Protein AF-A0A2E6HZ75-F1 (afdb_monomer_lite)

Radius of gyration: 14.17 Å; chains: 1; bounding box: 36×24×40 Å

Sequence 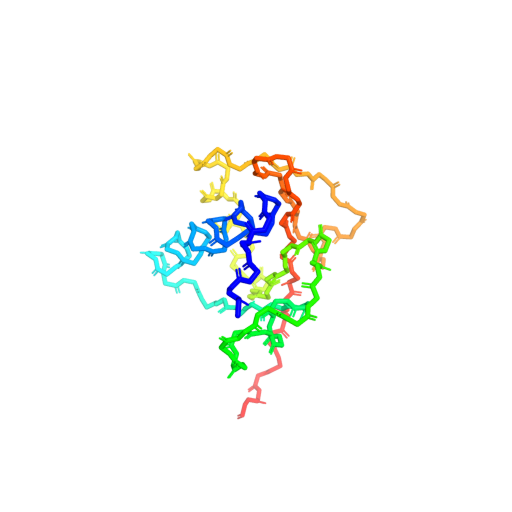(105 aa):
MSASIDETTATQLQIIREVHELLDSIQIPHWLGGGWALDFPLGKITNKHGDIDWLIWKKDASVVLSTLEENAFRFQKVRHPEEHIGFYRHERYVSFTLDEWNEKG

Structure (mmCIF, N/CA/C/O backbone):
data_AF-A0A2E6HZ75-F1
#
_entry.id   AF-A0A2E6HZ75-F1
#
loop_
_atom_site.group_PDB
_atom_site.id
_atom_site.type_symbol
_atom_site.label_atom_id
_atom_site.label_alt_id
_atom_site.label_comp_id
_atom_site.label_asym_id
_atom_site.label_entity_id
_atom_site.label_seq_id
_atom_site.pdbx_PDB_ins_code
_atom_site.Cartn_x
_atom_site.Cartn_y
_atom_site.Cartn_z
_atom_site.occupancy
_atom_site.B_iso_or_equiv
_atom_site.auth_seq_id
_atom_site.auth_comp_id
_atom_site.auth_asym_id
_atom_site.auth_atom_id
_atom_site.pdbx_PDB_model_num
ATOM 1 N N . MET A 1 1 ? 8.903 -8.753 -28.501 1.00 36.41 1 MET A N 1
ATOM 2 C CA . MET A 1 1 ? 9.860 -9.110 -27.436 1.00 36.41 1 MET A CA 1
ATOM 3 C C . MET A 1 1 ? 9.228 -8.696 -26.123 1.00 36.41 1 MET A C 1
ATOM 5 O O . MET A 1 1 ? 8.939 -7.518 -25.975 1.00 36.41 1 MET A O 1
ATOM 9 N N . SER A 1 2 ? 8.911 -9.643 -25.238 1.00 46.66 2 SER A N 1
ATOM 10 C CA . SER A 1 2 ? 8.482 -9.295 -23.880 1.00 46.66 2 SER A CA 1
ATOM 11 C C . SER A 1 2 ? 9.698 -8.705 -23.185 1.00 46.66 2 SER A C 1
ATOM 13 O O . SER A 1 2 ? 10.677 -9.423 -22.991 1.00 46.66 2 SER A O 1
ATOM 15 N N . ALA A 1 3 ? 9.684 -7.412 -22.867 1.00 57.88 3 ALA A N 1
ATOM 16 C CA . ALA A 1 3 ? 10.642 -6.900 -21.900 1.00 57.88 3 ALA A CA 1
ATOM 17 C C . ALA A 1 3 ? 10.409 -7.700 -20.612 1.00 57.88 3 ALA A C 1
ATOM 19 O O . ALA A 1 3 ? 9.279 -7.772 -20.128 1.00 57.88 3 ALA A O 1
ATOM 20 N N . SER A 1 4 ? 11.430 -8.405 -20.128 1.00 74.25 4 SER A N 1
ATOM 21 C CA . SER A 1 4 ? 11.360 -9.047 -18.820 1.00 74.25 4 SER A CA 1
ATOM 22 C C . SER A 1 4 ? 11.062 -7.961 -17.793 1.00 74.25 4 SER A C 1
ATOM 24 O O . SER A 1 4 ? 11.782 -6.961 -17.753 1.00 74.25 4 SER A O 1
ATOM 26 N N . ILE A 1 5 ? 10.001 -8.140 -17.005 1.00 82.94 5 ILE A N 1
ATOM 27 C CA . ILE A 1 5 ? 9.699 -7.263 -15.873 1.00 82.94 5 ILE A CA 1
ATOM 28 C C . ILE A 1 5 ? 10.942 -7.240 -14.981 1.00 82.94 5 ILE A C 1
ATOM 30 O O . ILE A 1 5 ? 11.468 -8.298 -14.633 1.00 82.94 5 ILE A O 1
ATOM 34 N N . ASP A 1 6 ? 11.453 -6.049 -14.672 1.00 91.31 6 ASP A N 1
ATOM 35 C CA . ASP A 1 6 ? 12.614 -5.931 -13.800 1.00 91.31 6 ASP A CA 1
ATOM 36 C C . ASP A 1 6 ? 12.253 -6.311 -12.357 1.00 91.31 6 ASP A C 1
ATOM 38 O O . ASP A 1 6 ? 11.093 -6.250 -11.949 1.00 91.31 6 ASP A O 1
ATOM 42 N N . GLU A 1 7 ? 13.255 -6.706 -11.576 1.00 93.12 7 GLU A N 1
ATOM 43 C CA . GLU A 1 7 ? 13.065 -7.229 -10.219 1.00 93.12 7 GLU A CA 1
ATOM 44 C C . GLU A 1 7 ? 12.320 -6.255 -9.293 1.00 93.12 7 GLU A C 1
ATOM 46 O O . GLU A 1 7 ? 11.486 -6.682 -8.492 1.00 93.12 7 GLU A O 1
ATOM 51 N N . THR A 1 8 ? 12.550 -4.944 -9.436 1.00 94.56 8 THR A N 1
ATOM 52 C CA . THR A 1 8 ? 11.837 -3.924 -8.652 1.00 94.56 8 THR A CA 1
ATOM 53 C C . THR A 1 8 ? 10.356 -3.937 -8.977 1.00 94.56 8 THR A C 1
ATOM 55 O O . THR A 1 8 ? 9.536 -3.994 -8.063 1.00 94.56 8 THR A O 1
ATOM 58 N N . THR A 1 9 ? 10.020 -3.935 -10.263 1.00 95.94 9 THR A N 1
ATOM 59 C CA . THR A 1 9 ? 8.630 -3.970 -10.719 1.00 95.94 9 THR A CA 1
ATOM 60 C C . THR A 1 9 ? 7.943 -5.280 -10.321 1.00 95.94 9 THR A C 1
ATOM 62 O O . THR A 1 9 ? 6.808 -5.266 -9.848 1.00 95.94 9 THR A O 1
ATOM 65 N N . ALA A 1 10 ? 8.634 -6.418 -10.434 1.00 95.75 10 ALA A N 1
ATOM 66 C CA . ALA A 1 10 ? 8.109 -7.712 -9.998 1.00 95.75 10 ALA A CA 1
ATOM 67 C C . ALA A 1 10 ? 7.832 -7.739 -8.483 1.00 95.75 10 ALA A C 1
ATOM 69 O O . ALA A 1 10 ? 6.766 -8.183 -8.057 1.00 95.75 10 ALA A O 1
ATOM 70 N N . THR A 1 11 ? 8.756 -7.200 -7.683 1.00 97.25 11 THR A N 1
ATOM 71 C CA . THR A 1 11 ? 8.597 -7.060 -6.227 1.00 97.25 11 THR A CA 1
ATOM 72 C C . THR A 1 11 ? 7.418 -6.152 -5.887 1.00 97.25 11 THR A C 1
ATOM 74 O O . THR A 1 11 ? 6.609 -6.489 -5.027 1.00 97.25 11 THR A O 1
ATOM 77 N N . GLN A 1 12 ? 7.265 -5.022 -6.583 1.00 97.69 12 GLN A N 1
ATOM 78 C CA . GLN A 1 12 ? 6.132 -4.125 -6.358 1.00 97.69 12 GLN A CA 1
ATOM 79 C C . GLN A 1 12 ? 4.794 -4.801 -6.680 1.00 97.69 12 GLN A C 1
ATOM 81 O O . GLN A 1 12 ? 3.874 -4.718 -5.876 1.00 97.69 12 GLN A O 1
ATOM 86 N N . LEU A 1 13 ? 4.691 -5.545 -7.786 1.00 97.62 13 LEU A N 1
ATOM 87 C CA . LEU A 1 13 ? 3.484 -6.314 -8.123 1.00 97.62 13 LEU A CA 1
ATOM 88 C C . LEU A 1 13 ? 3.143 -7.385 -7.079 1.00 97.62 13 LEU A C 1
ATOM 90 O O . LEU A 1 13 ? 1.966 -7.648 -6.827 1.00 97.62 13 LEU A O 1
ATOM 94 N N . GLN A 1 14 ? 4.153 -8.017 -6.476 1.00 98.12 14 GLN A N 1
ATOM 95 C CA . GLN A 1 14 ? 3.944 -8.945 -5.366 1.00 98.12 14 GLN A CA 1
ATOM 96 C C . GLN A 1 14 ? 3.374 -8.221 -4.142 1.00 98.12 14 GLN A C 1
ATOM 98 O O . GLN A 1 14 ? 2.388 -8.685 -3.580 1.00 98.12 14 GLN A O 1
ATOM 103 N N . ILE A 1 15 ? 3.943 -7.072 -3.773 1.00 98.56 15 ILE A N 1
ATOM 104 C CA . ILE A 1 15 ? 3.473 -6.272 -2.633 1.00 98.56 15 ILE A CA 1
ATOM 105 C C . ILE A 1 15 ? 2.061 -5.732 -2.883 1.00 98.56 15 ILE A C 1
ATOM 107 O O . ILE A 1 15 ? 1.239 -5.758 -1.974 1.00 98.56 15 ILE A O 1
ATOM 111 N N . ILE A 1 16 ? 1.749 -5.283 -4.104 1.00 98.62 16 ILE A N 1
ATOM 112 C CA . ILE A 1 16 ? 0.404 -4.807 -4.460 1.00 98.62 16 ILE A CA 1
ATOM 113 C C . ILE A 1 16 ? -0.627 -5.913 -4.234 1.00 98.62 16 ILE A C 1
ATOM 115 O O . ILE A 1 16 ? -1.674 -5.670 -3.640 1.00 98.62 16 ILE A O 1
ATOM 119 N N . ARG A 1 17 ? -0.313 -7.136 -4.672 1.00 98.56 17 ARG A N 1
ATOM 120 C CA . ARG A 1 17 ? -1.172 -8.302 -4.452 1.00 98.56 17 ARG A CA 1
ATOM 121 C C . ARG A 1 17 ? -1.320 -8.630 -2.971 1.00 98.56 17 ARG A C 1
ATOM 123 O O . ARG A 1 17 ? -2.439 -8.821 -2.524 1.00 98.56 17 ARG A O 1
ATOM 130 N N . GLU A 1 18 ? -0.216 -8.657 -2.228 1.00 98.56 18 GLU A N 1
ATOM 131 C CA . GLU A 1 18 ? -0.217 -8.946 -0.791 1.00 98.56 18 GLU A CA 1
ATOM 132 C C . GLU A 1 18 ? -1.079 -7.938 -0.018 1.00 98.56 18 GLU A C 1
ATOM 134 O O . GLU A 1 18 ? -1.931 -8.334 0.770 1.00 98.56 18 GLU A O 1
ATOM 139 N N . VAL A 1 19 ? -0.923 -6.636 -0.281 1.00 98.69 19 VAL A N 1
ATOM 140 C CA . VAL A 1 19 ? -1.751 -5.600 0.355 1.00 98.69 19 VAL A CA 1
ATOM 141 C C . VAL A 1 19 ? -3.220 -5.752 -0.035 1.00 98.69 19 VAL A C 1
ATOM 143 O O . VAL A 1 19 ? -4.078 -5.686 0.842 1.00 98.69 19 VAL A O 1
ATOM 146 N N . HIS A 1 20 ? -3.515 -5.977 -1.319 1.00 98.62 20 HIS A N 1
ATOM 147 C CA . HIS A 1 20 ? -4.885 -6.199 -1.780 1.00 98.62 20 HIS A CA 1
ATOM 148 C C . HIS A 1 20 ? -5.535 -7.385 -1.057 1.00 98.62 20 HIS A C 1
ATOM 150 O O . HIS A 1 20 ? -6.610 -7.227 -0.490 1.00 98.62 20 HIS A O 1
ATOM 156 N N . GLU A 1 21 ? -4.869 -8.541 -1.013 1.00 98.69 21 GLU A N 1
ATOM 157 C CA . GLU A 1 21 ? -5.372 -9.749 -0.347 1.00 98.69 21 GLU A CA 1
ATOM 158 C C . GLU A 1 21 ? -5.595 -9.521 1.154 1.00 98.69 21 GLU A C 1
ATOM 160 O O . GLU A 1 21 ? -6.630 -9.920 1.692 1.00 98.69 21 GLU A O 1
ATOM 165 N N . LEU A 1 22 ? -4.666 -8.836 1.831 1.00 98.69 22 LEU A N 1
ATOM 166 C CA . LEU A 1 22 ? -4.803 -8.510 3.249 1.00 98.69 22 LEU A CA 1
ATOM 167 C C . LEU A 1 22 ? -6.016 -7.615 3.500 1.00 98.69 22 LEU A C 1
ATOM 169 O O . LEU A 1 22 ? -6.853 -7.965 4.328 1.00 98.69 22 LEU A O 1
ATOM 173 N N . LEU A 1 23 ? -6.146 -6.499 2.780 1.00 98.56 23 LEU A N 1
ATOM 174 C CA . LEU A 1 23 ? -7.236 -5.545 3.001 1.00 98.56 23 LEU A CA 1
ATOM 175 C C . LEU A 1 23 ? -8.597 -6.072 2.543 1.00 98.56 23 LEU A C 1
ATOM 177 O O . LEU A 1 23 ? -9.603 -5.802 3.201 1.00 98.56 23 LEU A O 1
ATOM 181 N N . ASP A 1 24 ? -8.639 -6.855 1.467 1.00 98.50 24 ASP A N 1
ATOM 182 C CA . ASP A 1 24 ? -9.858 -7.519 1.003 1.00 98.50 24 ASP A CA 1
ATOM 183 C C . ASP A 1 24 ? -10.346 -8.562 2.023 1.00 98.50 24 ASP A C 1
ATOM 185 O O . ASP A 1 24 ? -11.535 -8.604 2.343 1.00 98.50 24 ASP A O 1
ATOM 189 N N . SER A 1 25 ? -9.429 -9.319 2.645 1.00 98.31 25 SER A N 1
ATOM 190 C CA . SER A 1 25 ? -9.775 -10.333 3.657 1.00 98.31 25 SER A CA 1
ATOM 191 C C . SER A 1 25 ? -10.464 -9.765 4.905 1.00 98.31 25 SER A C 1
ATOM 193 O O . SER A 1 25 ? -11.244 -10.466 5.552 1.00 98.31 25 SER A O 1
ATOM 195 N N . ILE A 1 26 ? -10.214 -8.490 5.217 1.00 97.88 26 ILE A N 1
ATOM 196 C CA . ILE A 1 26 ? -10.843 -7.749 6.320 1.00 97.88 26 ILE A CA 1
ATOM 197 C C . ILE A 1 26 ? -11.876 -6.720 5.831 1.00 97.88 26 ILE A C 1
ATOM 199 O O . ILE A 1 26 ? -12.334 -5.885 6.608 1.00 97.88 26 ILE A O 1
ATOM 203 N N . GLN A 1 27 ? -12.269 -6.799 4.556 1.00 97.81 27 GLN A N 1
ATOM 204 C CA . GLN A 1 27 ? -13.312 -5.986 3.925 1.00 97.81 27 GLN A CA 1
ATOM 205 C C . GLN A 1 27 ? -13.081 -4.468 4.009 1.00 97.81 27 GLN A C 1
ATOM 207 O O . GLN A 1 27 ? -14.040 -3.694 4.074 1.00 97.81 27 GLN A O 1
ATOM 212 N N . ILE A 1 28 ? -11.822 -4.024 3.991 1.00 97.50 28 ILE A N 1
ATOM 213 C CA . ILE A 1 28 ? -11.485 -2.598 3.968 1.00 97.50 28 ILE A CA 1
ATOM 214 C C . ILE A 1 28 ? -11.563 -2.085 2.528 1.00 97.50 28 ILE A C 1
ATOM 216 O O . ILE A 1 28 ? -10.834 -2.591 1.673 1.00 97.50 28 ILE A O 1
ATOM 220 N N . PRO A 1 29 ? -12.394 -1.068 2.225 1.00 97.06 29 PRO A N 1
ATOM 221 C CA . PRO A 1 29 ? -12.360 -0.411 0.927 1.00 97.06 29 PRO A CA 1
ATOM 222 C C . PRO A 1 29 ? -10.996 0.238 0.694 1.00 97.06 29 PRO A C 1
ATOM 224 O O . PRO A 1 29 ? -10.519 1.021 1.517 1.00 97.06 29 PRO A O 1
ATOM 227 N N . HIS A 1 30 ? -10.380 -0.091 -0.434 1.00 97.50 30 HIS A N 1
ATOM 228 C CA . HIS A 1 30 ? -9.057 0.392 -0.788 1.00 97.50 30 HIS A CA 1
ATOM 229 C C . HIS A 1 30 ? -8.948 0.579 -2.300 1.00 97.50 30 HIS A C 1
ATOM 231 O O . HIS A 1 30 ? -9.535 -0.170 -3.083 1.00 97.50 30 HIS A O 1
ATOM 237 N N . TRP A 1 31 ? -8.177 1.580 -2.715 1.00 97.69 31 TRP A N 1
ATOM 238 C CA . TRP A 1 31 ? -7.934 1.875 -4.125 1.00 97.69 31 TRP A CA 1
ATOM 239 C C . TRP A 1 31 ? -6.451 2.036 -4.372 1.00 97.69 31 TRP A C 1
ATOM 241 O O . TRP A 1 31 ? -5.759 2.708 -3.611 1.00 97.69 31 TRP A O 1
ATOM 251 N N . LEU A 1 32 ? -5.969 1.438 -5.455 1.00 97.50 32 LEU A N 1
ATOM 252 C CA . LEU A 1 32 ? -4.616 1.685 -5.922 1.00 97.50 32 LEU A CA 1
ATOM 253 C C . LEU A 1 32 ? -4.531 3.124 -6.445 1.00 97.50 32 LEU A C 1
ATOM 255 O O . LEU A 1 32 ? -5.407 3.570 -7.188 1.00 97.50 32 LEU A O 1
ATOM 259 N N . GLY A 1 33 ? -3.489 3.837 -6.039 1.00 95.75 33 GLY A N 1
ATOM 260 C CA . GLY A 1 33 ? -3.196 5.214 -6.413 1.00 95.75 33 GLY A CA 1
ATOM 261 C C . GLY A 1 33 ? -1.918 5.338 -7.243 1.00 95.75 33 GLY A C 1
ATOM 262 O O . GLY A 1 33 ? -1.346 4.351 -7.719 1.00 95.75 33 GLY A O 1
ATOM 263 N N . GLY A 1 34 ? -1.473 6.583 -7.416 1.00 93.50 34 GLY A N 1
ATOM 264 C CA . GLY A 1 34 ? -0.181 6.895 -8.022 1.00 93.50 34 GLY A CA 1
ATOM 265 C C . GLY A 1 34 ? -0.019 6.377 -9.455 1.00 93.50 34 GLY A C 1
ATOM 266 O O . GLY A 1 34 ? -0.980 6.255 -10.219 1.00 93.50 34 GLY A O 1
ATOM 267 N N . GLY A 1 35 ? 1.224 6.079 -9.834 1.00 94.00 35 GLY A N 1
ATOM 268 C CA . GLY A 1 35 ? 1.547 5.588 -11.177 1.00 94.00 35 GLY A CA 1
ATOM 269 C C . GLY A 1 35 ? 0.966 4.201 -11.476 1.00 94.00 35 GLY A C 1
ATOM 270 O O . GLY A 1 35 ? 0.550 3.935 -12.604 1.00 94.00 35 GLY A O 1
ATOM 271 N N . TRP A 1 36 ? 0.859 3.340 -10.462 1.00 96.38 36 TRP A N 1
ATOM 272 C CA . TRP A 1 36 ? 0.299 1.998 -10.611 1.00 96.38 36 TRP A CA 1
ATOM 273 C C . TRP A 1 36 ? -1.191 2.007 -10.975 1.0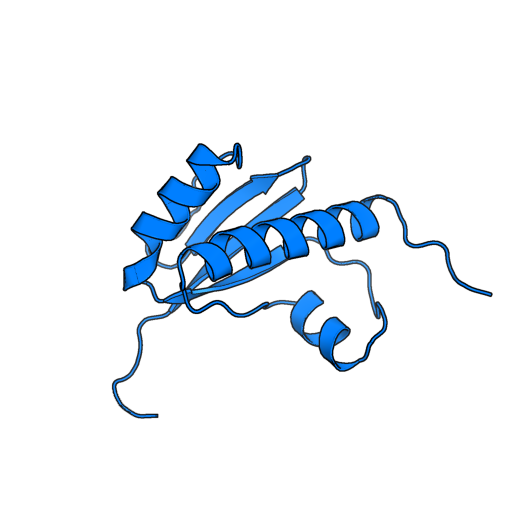0 96.38 36 TRP A C 1
ATOM 275 O O . TRP A 1 36 ? -1.623 1.189 -11.789 1.00 96.38 36 TRP A O 1
ATOM 285 N N . ALA A 1 37 ? -1.968 2.964 -10.459 1.00 95.81 37 ALA A N 1
ATOM 286 C CA . ALA A 1 37 ? -3.376 3.136 -10.825 1.00 95.81 37 ALA A CA 1
ATOM 287 C C . ALA A 1 37 ? -3.599 3.382 -12.328 1.00 95.81 37 ALA A C 1
ATOM 289 O O . ALA A 1 37 ? -4.656 3.037 -12.855 1.00 95.81 37 ALA A O 1
ATOM 290 N N . LEU A 1 38 ? -2.614 3.957 -13.030 1.00 94.69 38 LEU A N 1
ATOM 291 C CA . LEU A 1 38 ? -2.681 4.188 -14.476 1.00 94.69 38 LEU A CA 1
ATOM 292 C C . LEU A 1 38 ? -2.410 2.908 -15.277 1.00 94.69 38 LEU A C 1
ATOM 294 O O . LEU A 1 38 ? -3.022 2.692 -16.321 1.00 94.69 38 LEU A O 1
ATOM 298 N N . ASP A 1 39 ? -1.514 2.053 -14.787 1.00 95.00 39 ASP A N 1
ATOM 299 C CA . ASP A 1 39 ? -1.039 0.876 -15.520 1.00 95.00 39 ASP A CA 1
ATOM 300 C C . ASP A 1 39 ? -2.019 -0.303 -15.463 1.00 95.00 39 ASP A C 1
ATOM 302 O O . ASP A 1 39 ? -2.163 -1.035 -16.448 1.00 95.00 39 ASP A O 1
ATOM 306 N N . PHE A 1 40 ? -2.735 -0.477 -14.347 1.00 93.88 40 PHE A N 1
ATOM 307 C CA . PHE A 1 40 ? -3.679 -1.589 -14.173 1.00 93.88 40 PHE A CA 1
ATOM 308 C C . PHE A 1 40 ? -4.809 -1.589 -15.222 1.00 93.88 40 PHE A C 1
ATOM 310 O O . PHE A 1 40 ? -4.978 -2.610 -15.894 1.00 93.88 40 PHE A O 1
ATOM 317 N N . PRO A 1 41 ? -5.537 -0.477 -15.462 1.00 93.62 41 PRO A N 1
ATOM 318 C CA . PRO A 1 41 ? -6.551 -0.419 -16.519 1.00 93.62 41 PRO A CA 1
ATOM 319 C C . PRO A 1 41 ? -5.981 -0.607 -17.932 1.00 93.62 41 PRO A C 1
ATOM 321 O O . PRO A 1 41 ? -6.687 -1.062 -18.829 1.00 93.62 41 PRO A O 1
ATOM 324 N N . LEU A 1 42 ? -4.709 -0.254 -18.147 1.00 94.12 42 LEU A N 1
ATOM 325 C CA . LEU A 1 42 ? -4.041 -0.377 -19.445 1.00 94.12 42 LEU A CA 1
ATOM 326 C C . LEU A 1 42 ? -3.530 -1.796 -19.731 1.00 94.12 42 LEU A C 1
ATOM 328 O O . LEU A 1 42 ? -3.162 -2.083 -20.873 1.00 94.12 42 LEU A O 1
ATOM 332 N N . GLY A 1 43 ? -3.466 -2.669 -18.720 1.00 93.69 43 GLY A N 1
ATOM 333 C CA . GLY A 1 43 ? -2.954 -4.037 -18.846 1.00 93.69 43 GLY A CA 1
ATOM 334 C C . GLY A 1 43 ? -1.471 -4.113 -19.229 1.00 93.69 43 GLY A C 1
ATOM 335 O O . GLY A 1 43 ? -1.011 -5.144 -19.720 1.00 93.69 43 GLY A O 1
ATOM 336 N N . LYS A 1 44 ? -0.719 -3.020 -19.056 1.00 92.75 44 LYS A N 1
ATOM 337 C CA . LYS A 1 44 ? 0.712 -2.940 -19.363 1.00 92.75 44 LYS A CA 1
ATOM 338 C C . LYS A 1 44 ? 1.404 -1.962 -18.426 1.00 92.75 44 LYS A C 1
ATOM 340 O O . LYS A 1 44 ? 0.844 -0.925 -18.089 1.00 92.75 44 LYS A O 1
ATOM 345 N N . ILE A 1 45 ? 2.653 -2.267 -18.091 1.00 93.69 45 ILE A N 1
ATOM 346 C CA . ILE A 1 45 ? 3.517 -1.355 -17.341 1.00 93.69 45 ILE A CA 1
ATOM 347 C C . ILE A 1 45 ? 3.980 -0.248 -18.293 1.00 93.69 45 ILE A C 1
ATOM 349 O O . ILE A 1 45 ? 4.604 -0.544 -19.318 1.00 93.69 45 ILE A O 1
ATOM 353 N N . THR A 1 46 ? 3.648 1.010 -18.002 1.00 91.56 46 THR A N 1
ATOM 354 C CA . THR A 1 46 ? 3.999 2.149 -18.868 1.00 91.56 46 THR A CA 1
ATOM 355 C C . THR A 1 46 ? 5.293 2.832 -18.454 1.00 91.56 46 THR A C 1
ATOM 357 O O . THR A 1 46 ? 5.975 3.385 -19.315 1.00 91.56 46 THR A O 1
ATOM 360 N N . ASN A 1 47 ? 5.655 2.757 -17.170 1.00 88.88 47 ASN A N 1
ATOM 361 C CA . ASN A 1 47 ? 6.857 3.356 -16.593 1.00 88.88 47 ASN A CA 1
ATOM 362 C C . ASN A 1 47 ? 7.390 2.523 -15.419 1.00 88.88 47 ASN A C 1
ATOM 364 O O . ASN A 1 47 ? 6.714 1.634 -14.910 1.00 88.88 47 ASN A O 1
ATOM 368 N N . LYS A 1 48 ? 8.611 2.835 -14.970 1.00 91.69 48 LYS A N 1
ATOM 369 C CA . LYS A 1 48 ? 9.104 2.368 -13.668 1.00 91.69 48 LYS A CA 1
ATOM 370 C C . LYS A 1 48 ? 8.499 3.233 -12.565 1.00 91.69 48 LYS A C 1
ATOM 372 O O . LYS A 1 48 ? 8.628 4.455 -12.629 1.00 91.69 48 LYS A O 1
ATOM 377 N N . HIS A 1 49 ? 7.906 2.601 -11.559 1.00 93.12 49 HIS A N 1
ATOM 378 C CA . HIS A 1 49 ? 7.284 3.286 -10.423 1.00 93.12 49 HIS A CA 1
ATOM 379 C C . HIS A 1 49 ? 8.236 3.330 -9.224 1.00 93.12 49 HIS A C 1
ATOM 381 O O . HIS A 1 49 ? 8.963 2.368 -8.964 1.00 93.12 49 HIS A O 1
ATOM 387 N N . GLY A 1 50 ? 8.264 4.455 -8.505 1.00 91.06 50 GLY A N 1
ATOM 388 C CA . GLY A 1 50 ? 9.136 4.641 -7.337 1.00 91.06 50 GLY A CA 1
ATOM 389 C C . GLY A 1 50 ? 8.586 3.999 -6.061 1.00 91.06 50 GLY A C 1
ATOM 390 O O . GLY A 1 50 ? 9.348 3.505 -5.231 1.00 91.06 50 GLY A O 1
ATOM 391 N N . ASP A 1 51 ? 7.266 3.963 -5.942 1.00 93.38 51 ASP A N 1
ATOM 392 C CA . ASP A 1 51 ? 6.501 3.595 -4.758 1.00 93.38 51 ASP A CA 1
ATOM 393 C C . ASP A 1 51 ? 5.191 2.879 -5.131 1.00 93.38 51 ASP A C 1
ATOM 395 O O . ASP A 1 51 ? 4.886 2.627 -6.302 1.00 93.38 51 ASP A O 1
ATOM 399 N N . ILE A 1 52 ? 4.466 2.454 -4.097 1.00 98.00 52 ILE A N 1
ATOM 400 C CA . ILE A 1 52 ? 3.122 1.889 -4.184 1.00 98.00 52 ILE A CA 1
ATOM 401 C C . ILE A 1 52 ? 2.215 2.773 -3.338 1.00 98.00 52 ILE A C 1
ATOM 403 O O . ILE A 1 52 ? 2.427 2.873 -2.130 1.00 98.00 52 ILE A O 1
ATOM 407 N N . ASP A 1 53 ? 1.196 3.358 -3.956 1.00 97.81 53 ASP A N 1
ATOM 408 C CA . ASP A 1 53 ? 0.240 4.222 -3.273 1.00 97.81 53 ASP A CA 1
ATOM 409 C C . ASP A 1 53 ? -1.121 3.551 -3.169 1.00 97.81 53 ASP A C 1
ATOM 411 O O . ASP A 1 53 ? -1.640 3.005 -4.143 1.00 97.81 53 ASP A O 1
ATOM 415 N N . TRP A 1 54 ? -1.723 3.659 -1.995 1.00 98.38 54 TRP A N 1
ATOM 416 C CA . TRP A 1 54 ? -3.090 3.252 -1.726 1.00 98.38 54 TRP A CA 1
ATOM 417 C C . TRP A 1 54 ? -3.896 4.433 -1.203 1.00 98.38 54 TRP A C 1
ATOM 419 O O . TRP A 1 54 ? -3.370 5.337 -0.555 1.00 98.38 54 TRP A O 1
ATOM 429 N N . LEU A 1 55 ? -5.196 4.406 -1.455 1.00 97.69 55 LEU A N 1
ATOM 430 C CA . LEU A 1 55 ? -6.174 5.258 -0.804 1.00 97.69 55 LEU A CA 1
ATOM 431 C C . LEU A 1 55 ? -7.063 4.372 0.058 1.00 97.69 55 LEU A C 1
ATOM 433 O O . LEU A 1 55 ? -7.526 3.326 -0.401 1.00 97.69 55 LEU A O 1
ATOM 437 N N . ILE A 1 56 ? -7.290 4.801 1.294 1.00 97.12 56 ILE A N 1
ATOM 438 C CA . ILE A 1 56 ? -8.199 4.167 2.250 1.00 97.12 56 ILE A CA 1
ATOM 439 C C . ILE A 1 56 ? -9.008 5.247 2.958 1.00 97.12 56 ILE A C 1
ATOM 441 O O . ILE A 1 56 ? -8.613 6.415 3.004 1.00 97.12 56 ILE A O 1
ATOM 445 N N . TRP A 1 57 ? -10.113 4.857 3.582 1.00 96.00 57 TRP A N 1
ATOM 446 C CA . TRP A 1 57 ? -10.804 5.774 4.476 1.00 96.00 57 TRP A CA 1
ATOM 447 C C . TRP A 1 57 ? -10.004 5.992 5.756 1.00 96.00 57 TRP A C 1
ATOM 449 O O . TRP A 1 57 ? -9.495 5.052 6.368 1.00 96.00 57 TRP A O 1
ATOM 459 N N . LYS A 1 58 ? -9.980 7.233 6.238 1.00 95.75 58 LYS A N 1
ATOM 460 C CA . LYS A 1 58 ? -9.298 7.606 7.480 1.00 95.75 58 LYS A CA 1
ATOM 461 C C . LYS A 1 58 ? -9.805 6.835 8.698 1.00 95.75 58 LYS A C 1
ATOM 463 O O . LYS A 1 58 ? -9.016 6.491 9.573 1.00 95.75 58 LYS A O 1
ATOM 468 N N . LYS A 1 59 ? -11.102 6.509 8.740 1.00 95.00 59 LYS A N 1
ATOM 469 C CA . LYS A 1 59 ? -11.703 5.691 9.812 1.00 95.00 59 LYS A CA 1
ATOM 470 C C . LYS A 1 59 ? -11.093 4.282 9.907 1.00 95.00 59 LYS A C 1
ATOM 472 O O . LYS A 1 59 ? -11.089 3.703 10.987 1.00 95.00 59 LYS A O 1
ATOM 477 N N . ASP A 1 60 ? -10.561 3.766 8.799 1.00 96.69 60 ASP A N 1
ATOM 478 C CA . ASP A 1 60 ? -10.013 2.413 8.694 1.00 96.69 60 ASP A CA 1
ATOM 479 C C . ASP A 1 60 ? -8.496 2.383 8.968 1.00 96.69 60 ASP A C 1
ATOM 481 O O . ASP A 1 60 ? -7.912 1.310 9.119 1.00 96.69 60 ASP A O 1
ATOM 485 N N . ALA A 1 61 ? -7.851 3.550 9.109 1.00 96.31 61 ALA A N 1
ATOM 486 C CA . ALA A 1 61 ? -6.400 3.684 9.249 1.00 96.31 61 ALA A CA 1
ATOM 487 C C . ALA A 1 61 ? -5.816 2.850 10.400 1.00 96.31 61 ALA A C 1
ATOM 489 O O . ALA A 1 61 ? -4.765 2.232 10.239 1.00 96.31 61 ALA A O 1
ATOM 490 N N . SER A 1 62 ? -6.500 2.797 11.549 1.00 96.38 62 SER A N 1
ATOM 491 C CA . SER A 1 62 ? -6.028 2.013 12.698 1.00 96.38 62 SER A CA 1
ATOM 492 C C . SER A 1 62 ? -6.042 0.513 12.418 1.00 96.38 62 SER A C 1
ATOM 494 O O . SER A 1 62 ? -5.124 -0.181 12.842 1.00 96.38 62 SER A O 1
ATOM 496 N N . VAL A 1 63 ? -7.069 0.015 11.723 1.00 97.81 63 VAL A N 1
ATOM 497 C CA . VAL A 1 63 ? -7.181 -1.410 11.387 1.00 97.81 63 VAL A CA 1
ATOM 498 C C . VAL A 1 63 ? -6.123 -1.767 10.349 1.00 97.81 63 VAL A C 1
ATOM 500 O O . VAL A 1 63 ? -5.378 -2.721 10.548 1.00 97.81 63 VAL A O 1
ATOM 503 N N . VAL A 1 64 ? -5.981 -0.948 9.300 1.00 98.06 64 VAL A N 1
ATOM 504 C CA . VAL A 1 64 ? -4.948 -1.128 8.267 1.00 98.06 64 VAL A CA 1
ATOM 505 C C . VAL A 1 64 ? -3.550 -1.151 8.879 1.00 98.06 64 VAL A C 1
ATOM 507 O O . VAL A 1 64 ? -2.749 -2.018 8.535 1.00 98.06 64 VAL A O 1
ATOM 510 N N . LEU A 1 65 ? -3.258 -0.237 9.809 1.00 97.56 65 LEU A N 1
ATOM 511 C CA . LEU A 1 65 ? -1.957 -0.183 10.468 1.00 97.56 65 LEU A CA 1
ATOM 512 C C . LEU A 1 65 ? -1.645 -1.485 11.207 1.00 97.56 65 LEU A C 1
ATOM 514 O O . LEU A 1 65 ? -0.607 -2.090 10.942 1.00 97.56 65 LEU A O 1
ATOM 518 N N . SER A 1 66 ? -2.549 -1.942 12.075 1.00 98.00 66 SER A N 1
ATOM 519 C CA . SER A 1 66 ? -2.349 -3.179 12.835 1.00 98.00 66 SER A CA 1
ATOM 520 C C . SER A 1 66 ? -2.227 -4.398 11.922 1.00 98.00 66 SER A C 1
ATOM 522 O O . SER A 1 66 ? -1.293 -5.180 12.080 1.00 98.00 66 SER A O 1
ATOM 524 N N . THR A 1 67 ? -3.096 -4.527 10.914 1.00 98.44 67 THR A N 1
ATOM 525 C CA . THR A 1 67 ? -3.053 -5.649 9.966 1.00 98.44 67 THR A CA 1
ATOM 526 C C . THR A 1 67 ? -1.728 -5.711 9.211 1.00 98.44 67 THR A C 1
ATOM 528 O O . THR A 1 67 ? -1.161 -6.791 9.054 1.00 98.44 67 THR A O 1
ATOM 531 N N . LEU A 1 68 ? -1.192 -4.578 8.756 1.00 98.31 68 LEU A N 1
ATOM 532 C CA . LEU A 1 68 ? 0.078 -4.567 8.031 1.00 98.31 68 LEU A CA 1
ATOM 533 C C . LEU A 1 68 ? 1.265 -4.888 8.949 1.00 98.31 68 LEU A C 1
ATOM 535 O O . LEU A 1 68 ? 2.124 -5.688 8.569 1.00 98.31 68 LEU A O 1
ATOM 539 N N . GLU A 1 69 ? 1.307 -4.339 10.165 1.00 97.88 69 GLU A N 1
ATOM 540 C CA . GLU A 1 69 ? 2.363 -4.667 11.135 1.00 97.88 69 GLU A CA 1
ATOM 541 C C . GLU A 1 69 ? 2.357 -6.156 11.519 1.00 97.88 69 GLU A C 1
ATOM 543 O O . GLU A 1 69 ? 3.414 -6.794 11.521 1.00 97.88 69 GLU A O 1
ATOM 548 N N . GLU A 1 70 ? 1.179 -6.741 11.756 1.00 98.31 70 GLU A N 1
ATOM 549 C CA . GLU A 1 70 ? 1.006 -8.176 12.035 1.00 98.31 70 GLU A CA 1
ATOM 550 C C . GLU A 1 70 ? 1.487 -9.066 10.878 1.00 98.31 70 GLU A C 1
ATOM 552 O O . GLU A 1 70 ? 1.953 -10.184 11.104 1.00 98.31 70 GLU A O 1
ATOM 557 N N . ASN A 1 71 ? 1.460 -8.550 9.646 1.00 98.25 71 ASN A N 1
ATOM 558 C CA . ASN A 1 71 ? 1.938 -9.230 8.440 1.00 98.25 71 ASN A CA 1
ATOM 559 C C . ASN A 1 71 ? 3.371 -8.821 8.042 1.00 98.25 71 ASN A C 1
ATOM 561 O O . ASN A 1 71 ? 3.808 -8.991 6.898 1.00 98.25 71 ASN A O 1
ATOM 565 N N . ALA A 1 72 ? 4.151 -8.329 9.010 1.00 97.94 72 ALA A N 1
ATOM 566 C CA . ALA A 1 72 ? 5.563 -7.980 8.867 1.00 97.94 72 ALA A CA 1
ATOM 567 C C . ALA A 1 72 ? 5.844 -6.873 7.831 1.00 97.94 72 ALA A C 1
ATOM 569 O O . ALA A 1 72 ? 6.919 -6.831 7.219 1.00 97.94 72 ALA A O 1
ATOM 570 N N . PHE A 1 73 ? 4.898 -5.957 7.626 1.00 98.31 73 PHE A N 1
ATOM 571 C CA . PHE A 1 73 ? 5.197 -4.654 7.042 1.00 98.31 73 PHE A CA 1
ATOM 572 C C . PHE A 1 73 ? 5.790 -3.768 8.132 1.00 98.31 73 PHE A C 1
ATOM 574 O O . PHE A 1 73 ? 5.251 -3.644 9.229 1.00 98.31 73 PHE A O 1
ATOM 581 N N . ARG A 1 74 ? 6.925 -3.131 7.842 1.00 98.06 74 ARG A N 1
ATOM 582 C CA . ARG A 1 74 ? 7.594 -2.274 8.821 1.00 98.06 74 ARG A CA 1
ATOM 583 C C . ARG A 1 74 ? 7.022 -0.869 8.739 1.00 98.06 74 ARG A C 1
ATOM 585 O O . ARG A 1 74 ? 7.276 -0.184 7.749 1.00 98.06 74 ARG A O 1
ATOM 592 N N . PHE A 1 75 ? 6.316 -0.434 9.777 1.00 97.19 75 PHE A N 1
ATOM 593 C CA . PHE A 1 75 ? 5.815 0.933 9.866 1.00 97.19 75 PHE A CA 1
ATOM 594 C C . PHE A 1 75 ? 6.948 1.960 9.729 1.00 97.19 75 PHE A C 1
ATOM 596 O O . PHE A 1 75 ? 8.044 1.810 10.278 1.00 97.19 75 PHE A O 1
ATOM 603 N N . GLN A 1 76 ? 6.667 3.021 8.984 1.00 95.44 76 GLN A N 1
ATOM 604 C CA . GLN A 1 76 ? 7.528 4.172 8.799 1.00 95.44 76 GLN A CA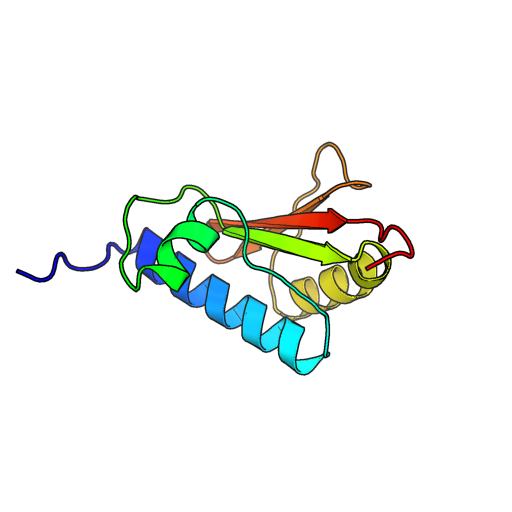 1
ATOM 605 C C . GLN A 1 76 ? 6.769 5.411 9.254 1.00 95.44 76 GLN A C 1
ATOM 607 O O . GLN A 1 76 ? 5.741 5.780 8.690 1.00 95.44 76 GLN A O 1
ATOM 612 N N . LYS A 1 77 ? 7.326 6.115 10.242 1.00 91.19 77 LYS A N 1
ATOM 613 C CA . LYS A 1 77 ? 6.798 7.415 10.650 1.00 91.19 77 LYS A CA 1
ATOM 614 C C . LYS A 1 77 ? 6.885 8.396 9.478 1.00 91.19 77 LYS A C 1
ATOM 616 O O . LYS A 1 77 ? 7.973 8.603 8.933 1.00 91.19 77 LYS A O 1
ATOM 621 N N . VAL A 1 78 ? 5.760 9.012 9.133 1.00 92.12 78 VAL A N 1
ATOM 622 C CA . VAL A 1 78 ? 5.649 10.031 8.081 1.00 92.12 78 VAL A CA 1
ATOM 623 C C . VAL A 1 78 ? 5.512 11.433 8.679 1.00 92.12 78 VAL A C 1
ATOM 625 O O . VAL A 1 78 ? 5.321 11.594 9.886 1.00 92.12 78 VAL A O 1
ATOM 628 N N . ARG A 1 79 ? 5.646 12.462 7.835 1.00 88.44 79 ARG A N 1
ATOM 629 C CA . ARG A 1 79 ? 5.568 13.873 8.247 1.00 88.44 79 ARG A CA 1
ATOM 630 C C . ARG A 1 79 ? 4.152 14.304 8.648 1.00 88.44 79 ARG A C 1
ATOM 632 O O . ARG A 1 79 ? 4.030 15.093 9.577 1.00 88.44 79 ARG A O 1
ATOM 639 N N . HIS A 1 80 ? 3.146 13.766 7.960 1.00 91.06 80 HIS A N 1
ATOM 640 C CA . HIS A 1 80 ? 1.726 14.106 8.098 1.00 91.06 80 HIS A CA 1
ATOM 641 C C . HIS A 1 80 ? 0.913 12.847 8.450 1.00 91.06 80 HIS A C 1
ATOM 643 O O . HIS A 1 80 ? 0.216 12.309 7.592 1.00 91.06 80 HIS A O 1
ATOM 649 N N . PRO A 1 81 ? 1.069 12.286 9.667 1.00 91.12 81 PRO A N 1
ATOM 650 C CA . PRO A 1 81 ? 0.414 11.035 10.071 1.00 91.12 81 PRO A CA 1
ATOM 651 C C . PRO A 1 81 ? -1.124 11.108 10.103 1.00 91.12 81 PRO A C 1
ATOM 653 O O . PRO A 1 81 ? -1.795 10.081 10.129 1.00 91.12 81 PRO A O 1
ATOM 656 N N . GLU A 1 82 ? -1.686 12.315 10.124 1.00 90.31 82 GLU A N 1
ATOM 657 C CA . GLU A 1 82 ? -3.118 12.602 10.027 1.00 90.31 82 GLU A CA 1
ATOM 658 C C . GLU A 1 82 ? -3.696 12.438 8.612 1.00 90.31 82 GLU A C 1
ATOM 660 O O . GLU A 1 82 ? -4.911 12.276 8.474 1.00 90.31 82 GLU A O 1
ATOM 665 N N . GLU A 1 83 ? -2.831 12.469 7.595 1.00 93.06 83 GLU A N 1
ATOM 666 C CA . GLU A 1 83 ? -3.157 12.383 6.162 1.00 93.06 83 GLU A CA 1
ATOM 667 C C . GLU A 1 83 ? -2.565 11.128 5.510 1.00 93.06 83 GLU A C 1
ATOM 669 O O . GLU A 1 83 ? -3.072 10.662 4.492 1.00 93.06 83 GLU A O 1
ATOM 674 N N . HIS A 1 84 ? -1.503 10.557 6.088 1.00 94.88 84 HIS A N 1
ATOM 675 C CA . HIS A 1 84 ? -0.794 9.420 5.515 1.00 94.88 84 HIS A CA 1
ATOM 676 C C . HIS A 1 84 ? -0.326 8.419 6.573 1.00 94.88 84 HIS A C 1
ATOM 678 O O . HIS A 1 84 ? 0.111 8.792 7.659 1.00 94.88 84 HIS A O 1
ATOM 684 N N . ILE A 1 85 ? -0.289 7.139 6.209 1.00 96.81 85 ILE A N 1
ATOM 685 C CA . ILE A 1 85 ? 0.513 6.120 6.902 1.00 96.81 85 ILE A CA 1
ATOM 686 C C . ILE A 1 85 ? 1.451 5.442 5.898 1.00 96.81 85 ILE A C 1
ATOM 688 O O . ILE A 1 85 ? 1.133 5.331 4.715 1.00 96.81 85 ILE A O 1
ATOM 692 N N . GLY A 1 86 ? 2.640 5.041 6.351 1.00 97.12 86 GLY A N 1
ATOM 693 C CA . GLY A 1 86 ? 3.698 4.529 5.480 1.00 97.12 86 GLY A CA 1
ATOM 694 C C . 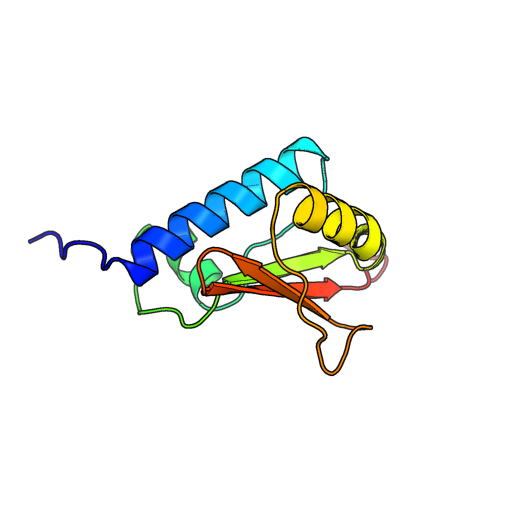GLY A 1 86 ? 4.330 3.255 6.019 1.00 97.12 86 GLY A C 1
ATOM 695 O O . GLY A 1 86 ? 4.488 3.093 7.230 1.00 97.12 86 GLY A O 1
ATOM 696 N N . PHE A 1 87 ? 4.726 2.365 5.113 1.00 98.31 87 PHE A N 1
ATOM 697 C CA . PHE A 1 87 ? 5.340 1.080 5.430 1.00 98.31 87 PHE A CA 1
ATOM 698 C C . PHE A 1 87 ? 6.493 0.755 4.483 1.00 98.31 87 PHE A C 1
ATOM 700 O O . PHE A 1 87 ? 6.556 1.234 3.352 1.00 98.31 87 PHE A O 1
ATOM 707 N N . TYR A 1 88 ? 7.381 -0.127 4.934 1.00 98.12 88 TYR A N 1
ATOM 708 C CA . TYR A 1 88 ? 8.328 -0.826 4.077 1.00 98.12 88 TYR A CA 1
ATOM 709 C C . TYR A 1 88 ? 8.019 -2.319 4.014 1.00 98.12 88 TYR A C 1
ATOM 711 O O . TYR A 1 88 ? 7.837 -2.973 5.045 1.00 98.12 88 TYR A O 1
ATOM 719 N N . ARG A 1 89 ? 8.080 -2.869 2.801 1.00 97.88 89 ARG A N 1
ATOM 720 C CA . ARG A 1 89 ? 8.049 -4.306 2.509 1.00 97.88 89 ARG A CA 1
ATOM 721 C C . ARG A 1 89 ? 9.080 -4.597 1.424 1.00 97.88 89 ARG A C 1
ATOM 723 O O . ARG A 1 89 ? 9.108 -3.893 0.424 1.00 97.88 89 ARG A O 1
ATOM 730 N N . HIS A 1 90 ? 9.977 -5.561 1.643 1.00 96.00 90 HIS A N 1
ATOM 731 C CA . HIS A 1 90 ? 11.074 -5.880 0.708 1.00 96.00 90 HIS A CA 1
ATOM 732 C C . HIS A 1 90 ? 11.842 -4.643 0.186 1.00 96.00 90 HIS A C 1
ATOM 734 O O . HIS A 1 90 ? 12.084 -4.505 -1.008 1.00 96.00 90 HIS A O 1
ATOM 740 N N . GLU A 1 91 ? 12.176 -3.702 1.080 1.00 95.12 91 GLU A N 1
ATOM 741 C CA . GLU A 1 91 ? 12.850 -2.431 0.734 1.00 95.12 91 GLU A CA 1
ATOM 742 C C . GLU A 1 91 ? 12.090 -1.548 -0.274 1.00 95.12 91 GLU A C 1
ATOM 744 O O . GLU A 1 91 ? 12.672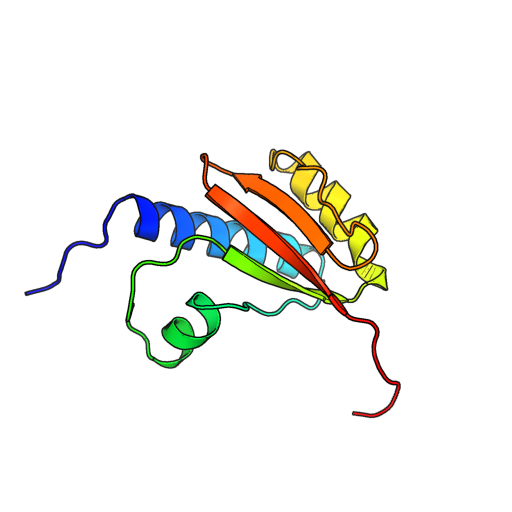 -0.680 -0.927 1.00 95.12 91 GLU A O 1
ATOM 749 N N . ARG A 1 92 ? 10.782 -1.755 -0.422 1.00 97.06 92 ARG A N 1
ATOM 750 C CA . ARG A 1 92 ? 9.886 -0.898 -1.197 1.00 97.06 92 ARG A CA 1
ATOM 751 C C . ARG A 1 92 ? 8.950 -0.167 -0.255 1.00 97.06 92 ARG A C 1
ATOM 753 O O . ARG A 1 92 ? 8.483 -0.735 0.734 1.00 97.06 92 ARG A O 1
ATOM 760 N N . TYR A 1 93 ? 8.739 1.106 -0.557 1.00 97.25 93 TYR A N 1
ATOM 761 C CA . TYR A 1 93 ? 7.855 1.963 0.208 1.00 97.25 93 TYR A CA 1
ATOM 762 C C . TYR A 1 93 ? 6.412 1.767 -0.259 1.00 97.25 93 TYR A C 1
ATOM 764 O O . TYR A 1 93 ? 6.142 1.743 -1.462 1.00 97.25 93 TYR A O 1
ATOM 772 N N . VAL A 1 94 ? 5.512 1.610 0.707 1.00 98.00 94 VAL A N 1
ATOM 773 C CA . VAL A 1 94 ? 4.067 1.518 0.508 1.00 98.00 94 VAL A CA 1
ATOM 774 C C . VAL A 1 94 ? 3.431 2.650 1.295 1.00 98.00 94 VAL A C 1
ATOM 776 O O . VAL A 1 94 ? 3.629 2.750 2.509 1.00 98.00 94 VAL A O 1
ATOM 779 N N . SER A 1 95 ? 2.693 3.506 0.606 1.00 97.44 95 SER A N 1
ATOM 780 C CA . SER A 1 95 ? 2.012 4.655 1.179 1.00 97.44 95 SER A CA 1
ATOM 781 C C . SER A 1 95 ? 0.502 4.418 1.182 1.00 97.44 95 SER A C 1
ATOM 783 O O . SER A 1 95 ? -0.046 3.780 0.284 1.00 97.44 95 SER A O 1
ATOM 785 N N . PHE A 1 96 ? -0.173 4.927 2.206 1.00 97.81 96 PHE A N 1
ATOM 786 C CA . PHE A 1 96 ? -1.626 4.987 2.277 1.00 97.81 96 PHE A CA 1
ATOM 787 C C . PHE A 1 96 ? -2.020 6.430 2.539 1.00 97.81 96 PHE A C 1
ATOM 789 O O . PHE A 1 96 ? -1.670 6.990 3.578 1.00 97.81 96 PHE A O 1
ATOM 796 N N . THR A 1 97 ? -2.746 7.024 1.601 1.00 97.12 97 THR A N 1
ATOM 797 C CA . THR A 1 97 ? -3.425 8.305 1.786 1.00 97.12 97 THR A CA 1
ATOM 798 C C . THR A 1 97 ? -4.748 8.064 2.502 1.00 97.12 97 THR A C 1
ATOM 800 O O . THR A 1 97 ? -5.510 7.167 2.129 1.00 97.12 97 THR A O 1
ATOM 803 N N . LEU A 1 98 ? -4.996 8.851 3.544 1.00 96.19 98 LEU A N 1
ATOM 804 C CA . LEU A 1 98 ? -6.180 8.777 4.385 1.00 96.19 98 LEU A CA 1
ATOM 805 C C . LEU A 1 98 ? -7.203 9.799 3.898 1.00 96.19 98 LEU A C 1
ATOM 807 O O . LEU A 1 98 ? -6.989 11.001 4.045 1.00 96.19 98 LEU A O 1
ATOM 811 N N . ASP A 1 99 ? -8.316 9.323 3.352 1.00 92.62 99 ASP A N 1
ATOM 812 C CA . ASP A 1 99 ? -9.393 10.198 2.891 1.00 92.62 99 ASP A CA 1
ATOM 813 C C . ASP A 1 99 ? -10.540 10.265 3.911 1.00 92.62 99 ASP A C 1
ATOM 815 O O . ASP A 1 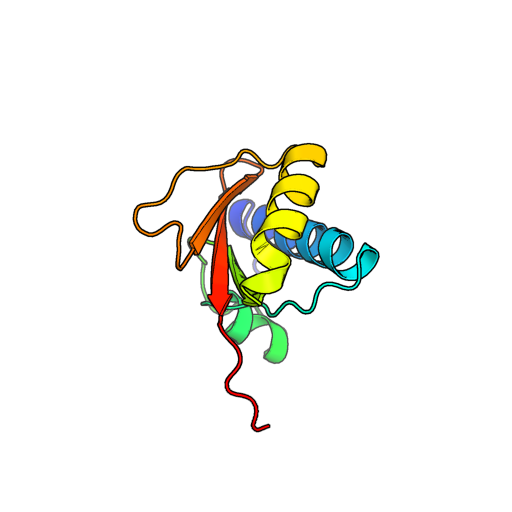99 ? -10.900 9.271 4.554 1.00 92.62 99 ASP A O 1
ATOM 819 N N . GLU A 1 100 ? -11.131 11.445 4.066 1.00 86.94 100 GLU A N 1
ATOM 820 C CA . GLU A 1 100 ? -12.342 11.659 4.856 1.00 86.94 100 GLU A CA 1
ATOM 821 C C . GLU A 1 100 ? -13.519 11.771 3.887 1.00 86.94 100 GLU A C 1
ATOM 823 O O . GLU A 1 100 ? -13.552 12.644 3.023 1.00 86.94 100 GLU A O 1
ATOM 828 N N . TRP A 1 101 ? -14.507 10.882 4.001 1.00 69.25 101 TRP A N 1
ATOM 829 C CA . TRP A 1 101 ? -15.659 10.945 3.109 1.00 69.25 101 TRP A CA 1
ATOM 830 C C . TRP A 1 101 ? -16.444 12.255 3.306 1.00 69.25 101 TRP A C 1
ATOM 832 O O . TRP A 1 101 ? -16.845 12.586 4.421 1.00 69.25 101 TRP A O 1
ATOM 842 N N . ASN A 1 102 ? -16.739 12.946 2.199 1.00 57.97 102 ASN A N 1
ATOM 843 C CA . ASN A 1 102 ? -17.884 13.849 2.084 1.00 57.97 102 ASN A CA 1
ATOM 844 C C . ASN A 1 102 ? -19.143 12.985 1.949 1.00 57.97 102 ASN A C 1
ATOM 846 O O . ASN A 1 102 ? -19.201 12.168 1.036 1.00 57.97 102 ASN A O 1
ATOM 850 N N . GLU A 1 103 ? -20.160 13.189 2.793 1.00 48.94 103 GLU A N 1
ATOM 851 C CA . GLU A 1 103 ? -21.376 12.352 2.890 1.00 48.94 103 GLU A CA 1
ATOM 852 C C . GLU A 1 103 ? -22.295 12.285 1.642 1.00 48.94 103 GLU A C 1
ATOM 854 O O . GLU A 1 103 ? -23.481 11.964 1.739 1.00 48.94 103 GLU A O 1
ATOM 859 N N . LYS A 1 104 ? -21.801 12.623 0.450 1.00 45.97 104 LYS A N 1
ATOM 860 C CA . LYS A 1 104 ? -22.582 12.720 -0.785 1.00 45.97 104 LYS A CA 1
ATOM 861 C C . LYS A 1 104 ? -21.804 12.143 -1.965 1.00 45.97 104 LYS A C 1
ATOM 863 O O . LYS A 1 104 ? -21.116 12.877 -2.672 1.00 45.97 104 LYS A O 1
ATOM 868 N N . GLY A 1 105 ? -21.927 10.831 -2.146 1.00 44.06 105 GLY A N 1
ATOM 869 C CA . GLY A 1 105 ? -21.856 10.213 -3.473 1.00 44.06 105 GLY A CA 1
ATOM 870 C C . GLY A 1 105 ? -23.153 10.460 -4.230 1.00 44.06 105 GLY A C 1
ATOM 871 O O . GLY A 1 105 ? -24.216 10.427 -3.568 1.00 44.06 105 GLY A O 1
#

Foldseek 3Di:
DPPPQDPQRVQQVVVVVVLCVLCVVVPFDKDWDDQVNVAVVVVHRPDDDQATEMEGAQVCVVVSVVSCVVVVWAWDDDPCVSQKTWTDDPNGIYIYGHDHDDPDD

Secondary structure (DSSP, 8-state):
--PPPPHHHHHHHHHHHHHHHHHHHTT--EEE-HHHHHHHHHTS--S--S-EEEEEEGGGHHHHHHHHHHTT-EEE--S-TTTEEEEEETTEEEEEEEEPPPS--

pLDDT: mean 92.15, std 12.65, range [36.41, 98.69]